Protein AF-A0A7S1CDF0-F1 (afdb_monomer_lite)

Secondary structure (DSSP, 8-state):
-HHHHHHH-HHHHHHHHHHHHHHHHHHHHHHTTSHHHHHHHHHHHHHHHTSTTTHHHHHHHHHHHHHHHHHSGGGS-TTHHHHHHHHHHHHHHTTS----S-S--------HHHHTTHHHHHHHHHH---HHHHHHHHHHHHHHHHHSHHHHHHHHS-S---

Organism: NCBI:txid1486930

Sequence (162 aa):
TMRTLLKADPAVAGAVAHALGPPLVRLWTQLVVLPTVGSGVRDCLAAMAATPTGLPHIASELLPHLTAVMAEPAAHPSGVVAEVLEMARTLVDHSRGDGDGDGDEAPGGVPDAVFALMVPIAELVCSTDDGSSMQSGADTLASFVHVARSQLLALTLPDGSP

Radius of gyration: 16.21 Å; chains: 1; bounding box: 38×34×46 Å

Structure (mmCIF, N/CA/C/O backbone):
data_AF-A0A7S1CDF0-F1
#
_entry.id   AF-A0A7S1CDF0-F1
#
loop_
_atom_site.group_PDB
_atom_site.id
_atom_site.type_symbol
_atom_site.label_atom_id
_atom_site.label_alt_id
_atom_site.label_comp_id
_atom_site.label_asym_id
_atom_site.label_entity_id
_atom_site.label_seq_id
_atom_site.pdbx_PDB_ins_code
_atom_site.Cartn_x
_atom_site.Cartn_y
_atom_site.Cartn_z
_atom_site.occupancy
_atom_site.B_iso_or_equiv
_atom_site.auth_seq_id
_atom_site.auth_comp_id
_atom_site.auth_asym_id
_atom_site.auth_atom_id
_atom_site.pdbx_PDB_model_num
ATOM 1 N N . THR A 1 1 ? 21.790 -9.723 4.661 1.00 80.94 1 THR A N 1
ATOM 2 C CA . THR A 1 1 ? 20.480 -10.357 4.964 1.00 80.94 1 THR A CA 1
ATOM 3 C C . THR A 1 1 ? 19.530 -10.127 3.796 1.00 80.94 1 THR A C 1
ATOM 5 O O . THR A 1 1 ? 19.835 -9.273 2.975 1.00 80.94 1 THR A O 1
ATOM 8 N N . MET A 1 2 ? 18.420 -10.875 3.680 1.00 85.19 2 MET A N 1
ATOM 9 C CA . MET A 1 2 ? 17.497 -10.841 2.521 1.00 85.19 2 MET A CA 1
ATOM 10 C C . MET A 1 2 ? 17.104 -9.420 2.089 1.00 85.19 2 MET A C 1
ATOM 12 O O . MET A 1 2 ? 17.286 -9.067 0.931 1.00 85.19 2 MET A O 1
ATOM 16 N N . ARG A 1 3 ? 16.692 -8.568 3.036 1.00 87.44 3 ARG A N 1
ATOM 17 C CA . ARG A 1 3 ? 16.409 -7.145 2.791 1.00 87.44 3 ARG A CA 1
ATOM 18 C C . ARG A 1 3 ? 17.531 -6.417 2.045 1.00 87.44 3 ARG A C 1
ATOM 20 O O . ARG A 1 3 ? 17.267 -5.681 1.105 1.00 87.44 3 ARG A O 1
ATOM 27 N N . THR A 1 4 ? 18.774 -6.585 2.494 1.00 89.62 4 THR A N 1
ATOM 28 C CA . THR A 1 4 ? 19.937 -5.915 1.895 1.00 89.62 4 THR A CA 1
ATOM 29 C C . THR A 1 4 ? 20.143 -6.358 0.452 1.00 89.62 4 THR A C 1
ATOM 31 O O . THR A 1 4 ? 20.488 -5.528 -0.374 1.00 89.62 4 THR A O 1
ATOM 34 N N . LEU A 1 5 ? 19.909 -7.640 0.153 1.00 89.94 5 LEU A N 1
ATOM 35 C CA . LEU A 1 5 ? 20.034 -8.173 -1.202 1.00 89.94 5 LEU A CA 1
ATOM 36 C C . LEU A 1 5 ? 18.967 -7.578 -2.128 1.00 89.94 5 LEU A C 1
ATOM 38 O O . LEU A 1 5 ? 19.312 -7.057 -3.178 1.00 89.94 5 LEU A O 1
ATOM 42 N N . LEU A 1 6 ? 17.696 -7.593 -1.709 1.00 90.56 6 LEU A N 1
ATOM 43 C CA . LEU A 1 6 ? 16.591 -7.070 -2.523 1.00 90.56 6 LEU A CA 1
ATOM 44 C C . LEU A 1 6 ? 16.725 -5.566 -2.788 1.00 90.56 6 LEU A C 1
ATOM 46 O O . LEU A 1 6 ? 16.428 -5.112 -3.883 1.00 90.56 6 LEU A O 1
ATOM 50 N N . LYS A 1 7 ? 17.204 -4.796 -1.803 1.00 87.56 7 LYS A N 1
A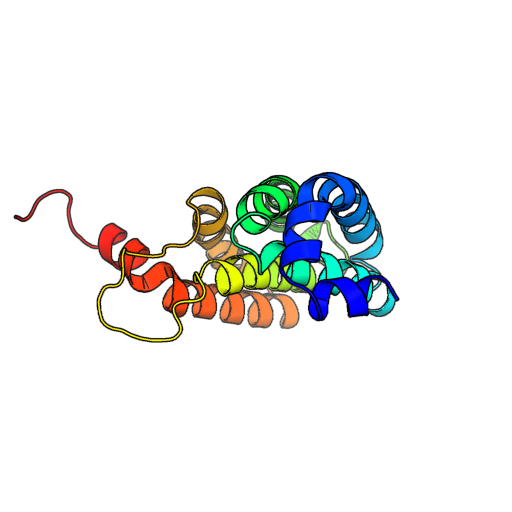TOM 51 C CA . LYS A 1 7 ? 17.464 -3.358 -1.979 1.00 87.56 7 LYS A CA 1
ATOM 52 C C . LYS A 1 7 ? 18.684 -3.069 -2.863 1.00 87.56 7 LYS A C 1
ATOM 54 O O . LYS A 1 7 ? 18.760 -1.987 -3.428 1.00 87.56 7 LYS A O 1
ATOM 59 N N . ALA A 1 8 ? 19.649 -3.985 -2.935 1.00 90.62 8 ALA A N 1
ATOM 60 C CA . ALA A 1 8 ? 20.875 -3.797 -3.711 1.00 90.62 8 ALA A CA 1
ATOM 61 C C . ALA A 1 8 ? 20.744 -4.251 -5.172 1.00 90.62 8 ALA A C 1
ATOM 63 O O . ALA A 1 8 ? 21.491 -3.764 -6.015 1.00 90.62 8 ALA A O 1
ATOM 64 N N . ASP A 1 9 ? 19.830 -5.179 -5.464 1.00 91.44 9 ASP A N 1
ATOM 65 C CA . ASP A 1 9 ? 19.671 -5.773 -6.790 1.00 91.44 9 ASP A CA 1
ATOM 66 C C . ASP A 1 9 ? 18.184 -5.814 -7.204 1.00 91.44 9 ASP A C 1
ATOM 68 O O . ASP A 1 9 ? 17.456 -6.751 -6.844 1.00 91.44 9 ASP A O 1
ATOM 72 N N . PRO A 1 10 ? 17.721 -4.807 -7.975 1.00 88.69 10 PRO A N 1
ATOM 73 C CA . PRO A 1 10 ? 16.352 -4.751 -8.486 1.00 88.69 10 PRO A CA 1
ATOM 74 C C . PRO A 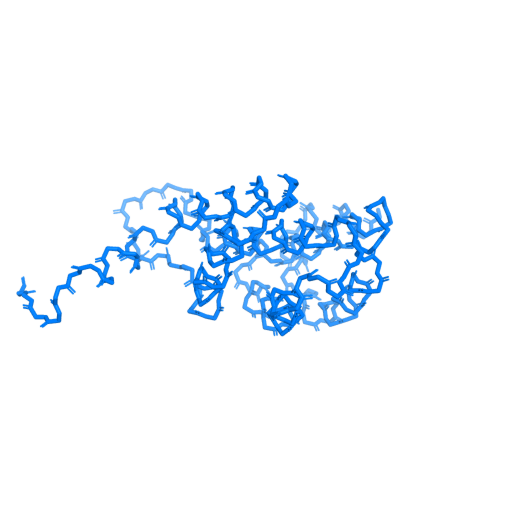1 10 ? 15.995 -5.931 -9.398 1.00 88.69 10 PRO A C 1
ATOM 76 O O . PRO A 1 10 ? 14.847 -6.370 -9.415 1.00 88.69 10 PRO A O 1
ATOM 79 N N . ALA A 1 11 ? 16.961 -6.494 -10.133 1.00 89.94 11 ALA A N 1
ATOM 80 C CA . ALA A 1 11 ? 16.698 -7.638 -11.001 1.00 89.94 11 ALA A CA 1
ATOM 81 C C . ALA A 1 11 ? 16.383 -8.888 -10.169 1.00 89.94 11 ALA A C 1
ATOM 83 O O . ALA A 1 11 ? 15.423 -9.605 -10.459 1.00 89.94 11 ALA A O 1
ATOM 84 N N . VAL A 1 12 ? 17.132 -9.111 -9.083 1.00 92.50 12 VAL A N 1
ATOM 85 C CA . VAL A 1 12 ? 16.817 -10.164 -8.109 1.00 92.50 12 VAL A CA 1
ATOM 86 C C . VAL A 1 12 ? 15.470 -9.898 -7.445 1.00 92.50 12 VAL A C 1
ATOM 88 O O . VAL A 1 12 ? 14.667 -10.824 -7.349 1.00 92.50 12 VAL A O 1
ATOM 91 N N . ALA A 1 13 ? 15.192 -8.661 -7.020 1.00 91.75 13 ALA A N 1
ATOM 92 C CA . ALA A 1 13 ? 13.928 -8.313 -6.375 1.00 91.75 13 ALA A CA 1
ATOM 93 C C . ALA A 1 13 ? 12.712 -8.612 -7.266 1.00 91.75 13 ALA A C 1
ATOM 95 O O . ALA A 1 13 ? 11.758 -9.243 -6.806 1.00 91.75 13 ALA A O 1
ATOM 96 N N . GLY A 1 14 ? 12.780 -8.255 -8.549 1.00 89.25 14 GLY A N 1
ATOM 97 C CA . GLY A 1 14 ? 11.738 -8.573 -9.522 1.00 89.25 14 GLY A CA 1
ATOM 98 C C . GLY A 1 14 ? 11.609 -10.077 -9.773 1.00 89.25 14 GLY A C 1
ATOM 99 O O . GLY A 1 14 ? 10.499 -10.608 -9.776 1.00 89.25 14 GLY A O 1
ATOM 100 N N . ALA A 1 15 ? 12.734 -10.788 -9.910 1.00 91.44 15 ALA A N 1
ATOM 101 C CA . ALA A 1 15 ? 12.747 -12.226 -10.182 1.00 91.44 15 ALA A CA 1
ATOM 102 C C . ALA A 1 15 ? 12.155 -13.065 -9.039 1.00 91.44 15 ALA A C 1
ATOM 104 O O . ALA A 1 15 ? 11.512 -14.087 -9.285 1.00 91.44 15 ALA A O 1
ATOM 105 N N . VAL A 1 16 ? 12.357 -12.651 -7.785 1.00 93.38 16 VAL A N 1
ATOM 106 C CA . VAL A 1 16 ? 11.858 -13.392 -6.617 1.00 93.38 16 VAL A CA 1
ATOM 107 C C . VAL A 1 16 ? 10.481 -12.936 -6.145 1.00 93.38 16 VAL A C 1
ATOM 109 O O . VAL A 1 16 ? 9.910 -13.607 -5.285 1.00 93.38 16 VAL A O 1
ATOM 112 N N . ALA A 1 17 ? 9.926 -11.852 -6.703 1.00 92.19 17 ALA A N 1
ATOM 113 C CA . ALA A 1 17 ? 8.634 -11.299 -6.295 1.00 92.19 17 ALA A CA 1
ATOM 114 C C . ALA A 1 17 ? 7.525 -12.357 -6.298 1.00 92.19 17 ALA A C 1
ATOM 116 O O . ALA A 1 17 ? 6.806 -12.482 -5.315 1.00 92.19 17 ALA A O 1
ATOM 117 N N . HIS A 1 18 ? 7.453 -13.193 -7.337 1.00 92.12 18 HIS A N 1
ATOM 118 C CA . HIS A 1 18 ? 6.457 -14.267 -7.422 1.00 92.12 18 HIS A CA 1
ATOM 119 C C . HIS A 1 18 ? 6.619 -15.367 -6.367 1.00 92.12 18 HIS A C 1
ATOM 121 O O . HIS A 1 18 ? 5.637 -15.917 -5.874 1.00 92.12 18 HIS A O 1
ATOM 127 N N . ALA A 1 19 ? 7.859 -15.714 -6.026 1.00 93.56 19 ALA A N 1
ATOM 128 C CA . ALA A 1 19 ? 8.135 -16.792 -5.082 1.00 93.56 19 ALA A CA 1
ATOM 129 C C . ALA A 1 19 ? 8.013 -16.324 -3.624 1.00 93.56 19 ALA A C 1
ATOM 131 O O . ALA A 1 19 ? 7.555 -17.074 -2.760 1.00 93.56 19 ALA A O 1
ATOM 132 N N . LEU A 1 20 ? 8.447 -15.092 -3.344 1.00 93.62 20 LEU A N 1
ATOM 133 C CA . LEU A 1 20 ? 8.567 -14.554 -1.991 1.00 93.62 20 LEU A CA 1
ATOM 134 C C . LEU A 1 20 ? 7.451 -13.572 -1.626 1.00 93.62 20 LEU A C 1
ATOM 136 O O . LEU A 1 20 ? 7.193 -13.395 -0.440 1.00 93.62 20 LEU A O 1
ATOM 140 N N . GLY A 1 21 ? 6.746 -12.990 -2.595 1.00 92.88 21 GLY A N 1
ATOM 141 C CA . GLY A 1 21 ? 5.630 -12.067 -2.378 1.00 92.88 21 GLY A CA 1
ATOM 142 C C . GLY A 1 21 ? 4.551 -12.650 -1.465 1.00 92.88 21 GLY A C 1
ATOM 143 O O . GLY A 1 21 ? 4.394 -12.150 -0.351 1.00 92.88 21 GLY A O 1
ATOM 144 N N . PRO A 1 22 ? 3.880 -13.755 -1.840 1.00 94.75 22 PRO A N 1
ATOM 145 C CA . PRO A 1 22 ? 2.798 -14.320 -1.037 1.00 94.75 22 PRO A CA 1
ATOM 146 C C . PRO A 1 22 ? 3.196 -14.682 0.409 1.00 94.75 22 PRO A C 1
ATOM 148 O O . PRO A 1 22 ? 2.474 -14.312 1.340 1.00 94.75 22 PRO A O 1
ATOM 151 N N . PRO A 1 23 ? 4.319 -15.387 0.679 1.00 95.00 23 PRO A N 1
ATOM 152 C CA . PRO A 1 23 ? 4.715 -15.660 2.059 1.00 95.00 23 PRO A CA 1
ATOM 153 C C . PRO A 1 23 ? 5.125 -14.400 2.830 1.00 95.00 23 PRO A C 1
ATOM 155 O O . PRO A 1 23 ? 4.837 -14.334 4.025 1.00 95.00 23 PRO A O 1
ATOM 158 N N . LEU A 1 24 ? 5.745 -13.400 2.191 1.00 94.00 24 LEU A N 1
ATOM 159 C CA . LEU A 1 24 ? 6.086 -12.143 2.862 1.00 94.00 24 LEU A CA 1
ATOM 160 C C . LEU A 1 24 ? 4.855 -11.283 3.152 1.00 94.00 24 LEU A C 1
ATOM 162 O O . LEU A 1 24 ? 4.802 -10.684 4.219 1.00 94.00 24 LEU A O 1
ATOM 166 N N . VAL A 1 25 ? 3.850 -11.257 2.275 1.00 93.88 25 VAL A N 1
ATOM 167 C CA . VAL A 1 25 ? 2.574 -10.573 2.538 1.00 93.88 25 VAL A CA 1
ATOM 168 C C . VAL A 1 25 ? 1.878 -11.208 3.737 1.00 93.88 25 VAL A C 1
ATOM 170 O O . VAL A 1 25 ? 1.553 -10.511 4.698 1.00 93.88 25 VAL A O 1
ATOM 173 N N . ARG A 1 26 ? 1.752 -12.543 3.764 1.00 93.44 26 ARG A N 1
ATOM 174 C CA . ARG A 1 26 ? 1.198 -13.248 4.933 1.00 93.44 26 ARG A CA 1
ATOM 175 C C . ARG A 1 26 ? 1.980 -12.940 6.206 1.00 93.44 26 ARG A C 1
ATOM 177 O O . ARG A 1 26 ? 1.380 -12.634 7.231 1.00 93.44 26 ARG A O 1
ATOM 184 N N . LEU A 1 27 ? 3.308 -12.978 6.143 1.00 93.25 27 LEU A N 1
ATOM 185 C CA . LEU A 1 27 ? 4.144 -12.672 7.297 1.00 93.25 27 LEU A CA 1
ATOM 186 C C . LEU A 1 27 ? 3.965 -11.218 7.760 1.00 93.25 27 LEU A C 1
ATOM 188 O O . LEU A 1 27 ? 3.833 -10.972 8.954 1.00 93.25 27 LEU A O 1
ATOM 192 N N . TRP A 1 28 ? 3.918 -10.257 6.837 1.00 93.19 28 TRP A N 1
ATOM 193 C CA . TRP A 1 28 ? 3.703 -8.850 7.167 1.00 93.19 28 TRP A CA 1
ATOM 194 C C . TRP A 1 28 ? 2.337 -8.631 7.817 1.00 93.19 28 TRP A C 1
ATOM 196 O O . TRP A 1 28 ? 2.279 -8.015 8.873 1.00 93.19 28 TRP A O 1
ATOM 206 N N . THR A 1 29 ? 1.257 -9.206 7.278 1.00 90.19 29 THR A N 1
ATOM 207 C CA . THR A 1 29 ? -0.090 -9.072 7.872 1.00 90.19 29 THR A CA 1
ATOM 208 C C . THR A 1 29 ? -0.179 -9.635 9.294 1.00 90.19 29 THR A C 1
ATOM 210 O O . THR A 1 29 ? -0.909 -9.099 10.121 1.00 90.19 29 THR A O 1
ATOM 213 N N . GLN A 1 30 ? 0.604 -10.668 9.620 1.00 90.12 30 GLN A N 1
ATOM 214 C CA . GLN A 1 30 ? 0.700 -11.207 10.983 1.00 90.12 30 GLN A CA 1
ATOM 215 C C . GLN A 1 30 ? 1.527 -10.317 11.921 1.00 90.12 30 GLN A C 1
ATOM 217 O O . GLN A 1 30 ? 1.328 -10.338 13.134 1.00 90.12 30 GLN A O 1
ATOM 222 N N . LEU A 1 31 ? 2.469 -9.552 11.367 1.00 89.31 31 LEU A N 1
ATOM 223 C CA . LEU A 1 31 ? 3.430 -8.740 12.111 1.00 89.31 31 LEU A CA 1
ATOM 224 C C . LEU A 1 31 ? 3.128 -7.240 12.078 1.00 89.31 31 LEU A C 1
ATOM 226 O O . LEU A 1 31 ? 3.848 -6.486 12.723 1.00 89.31 31 LEU A O 1
ATOM 230 N N . VAL A 1 32 ? 2.094 -6.789 11.365 1.00 85.81 32 VAL A N 1
ATOM 231 C CA . VAL A 1 32 ? 1.761 -5.359 11.215 1.00 85.81 32 VAL A CA 1
ATOM 232 C C . VAL A 1 32 ? 1.455 -4.691 12.562 1.00 85.81 32 VAL A C 1
ATOM 234 O O . VAL A 1 32 ? 1.718 -3.511 12.753 1.00 85.81 32 VAL A O 1
ATOM 237 N N . VAL A 1 33 ? 1.002 -5.475 13.544 1.00 85.94 33 VAL A N 1
ATOM 238 C CA . VAL A 1 33 ? 0.795 -5.045 14.938 1.00 85.94 33 VAL A CA 1
ATOM 239 C C . VAL A 1 33 ? 2.102 -4.881 15.733 1.00 85.94 33 VAL A C 1
ATOM 241 O O . VAL A 1 33 ? 2.078 -4.395 16.860 1.00 85.94 33 VAL A O 1
ATOM 244 N N . LEU A 1 34 ? 3.244 -5.305 15.178 1.00 83.19 34 LEU A N 1
ATOM 245 C CA . LEU A 1 34 ? 4.582 -5.264 15.780 1.00 83.19 34 LEU A CA 1
ATOM 246 C C . LEU A 1 34 ? 5.520 -4.396 14.915 1.00 83.19 34 LEU A C 1
ATOM 248 O O . LEU A 1 34 ? 6.312 -4.945 14.140 1.00 83.19 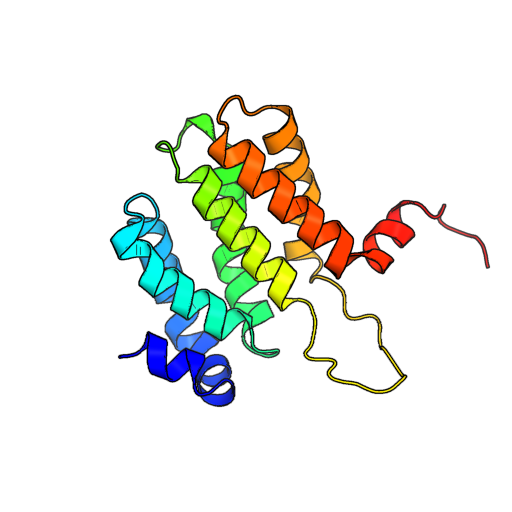34 LEU A O 1
ATOM 252 N N . PRO A 1 35 ? 5.503 -3.055 15.056 1.00 71.75 35 PRO A N 1
ATOM 253 C CA . PRO A 1 35 ? 6.154 -2.129 14.118 1.00 71.75 35 PRO A CA 1
ATOM 254 C C . PRO A 1 35 ? 7.636 -2.433 13.848 1.00 71.75 35 PRO A C 1
ATOM 256 O O . PRO A 1 35 ? 8.102 -2.436 12.708 1.00 71.75 35 PRO A O 1
ATOM 259 N N . THR A 1 36 ? 8.396 -2.778 14.889 1.00 74.06 36 THR A N 1
ATOM 260 C CA . THR A 1 36 ? 9.825 -3.105 14.773 1.00 74.06 36 THR A CA 1
ATOM 261 C C . THR A 1 36 ? 10.083 -4.399 14.005 1.00 74.06 36 THR A C 1
ATOM 263 O O . THR A 1 36 ? 11.035 -4.457 13.228 1.00 74.06 36 THR A O 1
ATOM 266 N N . VAL A 1 37 ? 9.241 -5.420 14.174 1.00 73.75 37 VAL A N 1
ATOM 267 C CA . VAL A 1 37 ? 9.414 -6.730 13.525 1.00 73.75 37 VAL A CA 1
ATOM 268 C C . VAL A 1 37 ? 8.859 -6.705 12.096 1.00 73.75 37 VAL A C 1
ATOM 270 O O . VAL A 1 37 ? 9.488 -7.235 11.179 1.00 73.75 37 VAL A O 1
ATOM 273 N N . GLY A 1 38 ? 7.728 -6.025 11.885 1.00 79.69 38 GLY A N 1
ATOM 274 C CA . GLY A 1 38 ? 7.090 -5.869 10.578 1.00 79.69 38 GLY A CA 1
ATOM 275 C C . GLY A 1 38 ? 7.900 -5.024 9.589 1.00 79.69 38 GLY A C 1
ATOM 276 O O . GLY A 1 38 ? 7.853 -5.289 8.386 1.00 79.69 38 GLY A O 1
ATOM 277 N N . SER A 1 39 ? 8.711 -4.074 10.077 1.00 84.25 39 SER A N 1
ATOM 278 C CA . SER A 1 39 ? 9.496 -3.153 9.235 1.00 84.25 39 SER A CA 1
ATOM 279 C C . SER A 1 39 ? 10.427 -3.855 8.237 1.00 84.25 39 SER A C 1
ATOM 281 O O . SER A 1 39 ? 10.515 -3.452 7.079 1.00 84.25 39 SER A O 1
ATOM 283 N N . GLY A 1 40 ? 11.085 -4.946 8.643 1.00 88.00 40 GLY A N 1
ATOM 284 C CA . GLY A 1 40 ? 11.994 -5.692 7.769 1.00 88.00 40 GLY A CA 1
ATOM 285 C C . GLY A 1 40 ? 11.274 -6.435 6.642 1.00 88.00 40 GLY A C 1
ATOM 286 O O . GLY A 1 40 ? 11.822 -6.569 5.549 1.00 88.00 40 GLY A O 1
ATOM 287 N N . VAL A 1 41 ? 10.045 -6.890 6.895 1.00 91.75 41 VAL A N 1
ATOM 288 C CA . VAL A 1 41 ? 9.198 -7.546 5.889 1.00 91.75 41 VAL A CA 1
ATOM 289 C C . VAL A 1 41 ? 8.623 -6.504 4.935 1.00 91.75 41 VAL A C 1
ATOM 291 O O . VAL A 1 41 ? 8.717 -6.685 3.722 1.00 91.75 41 VAL A O 1
ATOM 294 N N . ARG A 1 42 ? 8.139 -5.373 5.471 1.00 92.00 42 ARG A N 1
ATOM 295 C CA . ARG A 1 42 ? 7.703 -4.208 4.688 1.00 92.00 42 ARG A CA 1
ATOM 296 C C . ARG A 1 42 ? 8.800 -3.733 3.741 1.00 92.00 42 ARG A C 1
ATOM 298 O O . ARG A 1 42 ? 8.549 -3.570 2.558 1.00 92.00 42 ARG A O 1
ATOM 305 N N . ASP A 1 43 ? 10.030 -3.606 4.236 1.00 92.62 43 ASP A N 1
ATOM 306 C CA . ASP A 1 43 ? 11.200 -3.235 3.434 1.00 92.62 43 ASP A CA 1
ATOM 307 C C . ASP A 1 43 ? 11.456 -4.189 2.253 1.00 92.62 43 ASP A C 1
ATOM 309 O O . ASP A 1 43 ? 11.911 -3.754 1.197 1.00 92.62 43 ASP A O 1
ATOM 313 N N . CYS A 1 44 ? 11.221 -5.493 2.435 1.00 94.12 44 CYS A N 1
ATOM 314 C CA . CYS A 1 44 ? 11.381 -6.479 1.365 1.00 94.12 44 CYS A CA 1
ATOM 315 C C . CYS A 1 44 ? 10.247 -6.375 0.339 1.00 94.12 44 CYS A C 1
ATOM 317 O O . CYS A 1 44 ? 10.512 -6.426 -0.858 1.00 94.12 44 CYS A O 1
ATOM 319 N N . LEU A 1 45 ? 9.003 -6.213 0.804 1.00 94.88 45 LEU A N 1
ATOM 320 C CA . LEU A 1 45 ? 7.836 -6.002 -0.056 1.00 94.88 45 LEU A CA 1
ATOM 321 C C . LEU A 1 45 ? 7.983 -4.720 -0.883 1.00 94.88 45 LEU A C 1
ATOM 323 O O . LEU A 1 45 ? 7.782 -4.767 -2.091 1.00 94.88 45 LEU A O 1
ATOM 327 N N . ALA A 1 46 ? 8.428 -3.626 -0.259 1.00 93.88 46 ALA A N 1
ATOM 328 C CA . ALA A 1 46 ? 8.725 -2.360 -0.923 1.00 93.88 46 ALA A CA 1
ATOM 329 C C . ALA A 1 46 ? 9.798 -2.527 -2.007 1.00 93.88 46 ALA A C 1
ATOM 331 O O . ALA A 1 46 ? 9.594 -2.120 -3.142 1.00 93.88 46 ALA A O 1
ATOM 332 N N . ALA A 1 47 ? 10.908 -3.209 -1.698 1.00 93.81 47 ALA A N 1
ATOM 333 C CA . ALA A 1 47 ? 11.969 -3.454 -2.676 1.00 93.81 47 ALA A CA 1
ATOM 334 C C . ALA A 1 47 ? 11.493 -4.282 -3.885 1.00 93.81 47 ALA A C 1
ATOM 336 O O . ALA A 1 47 ? 11.922 -4.030 -5.004 1.00 93.81 47 ALA A O 1
ATOM 337 N N . MET A 1 48 ? 10.596 -5.254 -3.682 1.00 94.25 48 MET A N 1
ATOM 338 C CA . MET A 1 48 ? 9.996 -6.010 -4.789 1.00 94.25 48 MET A CA 1
ATOM 339 C C . MET A 1 48 ? 8.997 -5.153 -5.579 1.00 94.25 48 MET A C 1
ATOM 341 O O . MET A 1 48 ? 9.007 -5.186 -6.809 1.00 94.25 48 MET A O 1
ATOM 345 N N . ALA A 1 49 ? 8.173 -4.360 -4.888 1.00 92.50 49 ALA A N 1
ATOM 346 C CA . ALA A 1 49 ? 7.215 -3.441 -5.499 1.00 92.50 49 ALA A CA 1
ATOM 347 C C . ALA A 1 49 ? 7.887 -2.302 -6.280 1.00 92.50 49 ALA A C 1
ATOM 349 O O . ALA A 1 49 ? 7.298 -1.803 -7.224 1.00 92.50 49 ALA A O 1
ATOM 350 N N . ALA A 1 50 ? 9.127 -1.937 -5.952 1.00 91.69 50 ALA A N 1
ATOM 351 C CA . ALA A 1 50 ? 9.909 -0.946 -6.689 1.00 91.69 50 ALA A CA 1
ATOM 352 C C . ALA A 1 50 ? 10.324 -1.401 -8.100 1.00 91.69 50 ALA A C 1
ATOM 354 O O . ALA A 1 50 ? 10.917 -0.630 -8.843 1.00 91.69 50 ALA A O 1
ATOM 355 N N . THR A 1 51 ? 10.060 -2.656 -8.476 1.00 89.62 51 THR A N 1
ATOM 356 C CA . THR A 1 51 ? 10.443 -3.193 -9.787 1.00 89.62 51 THR A CA 1
ATOM 357 C C . THR A 1 51 ? 9.235 -3.255 -10.724 1.00 89.62 51 THR A C 1
ATOM 359 O O . THR A 1 51 ? 8.151 -3.648 -10.280 1.00 89.62 51 THR A O 1
ATOM 362 N N . PRO A 1 52 ? 9.399 -2.992 -12.036 1.00 85.06 52 PRO A N 1
ATOM 363 C CA . PRO A 1 52 ? 8.290 -3.053 -12.992 1.00 85.06 52 PRO A CA 1
ATOM 364 C C . PRO A 1 52 ? 7.575 -4.412 -13.030 1.00 85.06 52 PRO A C 1
ATOM 366 O O . PRO A 1 52 ? 6.364 -4.484 -13.219 1.00 85.06 52 PRO A O 1
ATOM 369 N N . THR A 1 53 ? 8.314 -5.506 -12.829 1.00 86.00 53 THR A N 1
ATOM 370 C CA . THR A 1 53 ? 7.757 -6.867 -12.809 1.00 86.00 53 THR A CA 1
ATOM 371 C C . THR A 1 53 ? 7.166 -7.250 -11.455 1.00 86.00 53 THR A C 1
ATOM 373 O O . THR A 1 53 ? 6.292 -8.110 -11.391 1.00 86.00 53 THR A O 1
ATOM 376 N N . GLY A 1 54 ? 7.653 -6.653 -10.366 1.00 90.12 54 GLY A N 1
ATOM 377 C CA . GLY A 1 54 ? 7.220 -6.977 -9.013 1.00 90.12 54 GLY A CA 1
ATOM 378 C C . GLY A 1 54 ? 5.993 -6.187 -8.569 1.00 90.12 54 GLY A C 1
ATOM 379 O O . GLY A 1 54 ? 5.136 -6.770 -7.909 1.00 90.12 54 GLY A O 1
ATOM 380 N N . LEU A 1 55 ? 5.853 -4.914 -8.966 1.00 91.06 55 LEU A N 1
ATOM 381 C CA . LEU A 1 55 ? 4.735 -4.060 -8.547 1.00 91.06 55 LEU A CA 1
ATOM 382 C C . LEU A 1 55 ? 3.359 -4.698 -8.779 1.00 91.06 55 LEU A C 1
ATOM 384 O O . LEU A 1 55 ? 2.606 -4.792 -7.808 1.00 91.06 55 LEU A O 1
ATOM 388 N N . PRO A 1 56 ? 3.006 -5.182 -9.990 1.00 89.94 56 PRO A N 1
ATOM 389 C CA . PRO A 1 56 ? 1.663 -5.705 -10.231 1.00 89.94 56 PRO A CA 1
ATOM 390 C C . PRO A 1 56 ? 1.370 -6.926 -9.358 1.00 89.94 56 PRO A C 1
ATOM 392 O O . PRO A 1 56 ? 0.267 -7.076 -8.834 1.00 89.94 56 PRO A O 1
ATOM 395 N N . HIS A 1 57 ? 2.379 -7.777 -9.156 1.00 91.19 57 HIS A N 1
ATOM 396 C CA . HIS A 1 57 ? 2.241 -8.967 -8.335 1.00 91.19 57 HIS A CA 1
ATOM 397 C C . HIS A 1 57 ? 2.093 -8.613 -6.851 1.00 91.19 57 HIS A C 1
ATOM 399 O O . HIS A 1 57 ? 1.129 -9.031 -6.213 1.00 91.19 57 HIS A O 1
ATOM 405 N N . ILE A 1 58 ? 2.990 -7.788 -6.307 1.00 94.50 58 ILE A N 1
ATOM 406 C CA . ILE A 1 58 ? 2.945 -7.384 -4.898 1.00 94.50 58 ILE A CA 1
ATOM 407 C C . ILE A 1 58 ? 1.668 -6.596 -4.584 1.00 94.50 58 ILE A C 1
ATOM 409 O O . ILE A 1 58 ? 1.039 -6.851 -3.557 1.00 94.50 58 ILE A O 1
ATOM 413 N N . ALA A 1 59 ? 1.235 -5.708 -5.481 1.00 93.81 59 ALA A N 1
ATOM 414 C CA . ALA A 1 59 ? -0.037 -5.008 -5.350 1.00 93.81 59 ALA A CA 1
ATOM 415 C C . ALA A 1 59 ? -1.217 -5.991 -5.312 1.00 93.81 59 ALA A C 1
ATOM 417 O O . ALA A 1 59 ? -2.053 -5.888 -4.419 1.00 93.81 59 ALA A O 1
ATOM 418 N N . SER A 1 60 ? -1.266 -6.979 -6.216 1.00 93.75 60 SER A N 1
ATOM 419 C CA . SER A 1 60 ? -2.361 -7.962 -6.248 1.00 93.75 60 SER A CA 1
ATOM 420 C C . SER A 1 60 ? -2.495 -8.772 -4.952 1.00 93.75 60 SER A C 1
ATOM 422 O O . SER A 1 60 ? -3.609 -9.078 -4.534 1.00 93.75 60 SER A O 1
ATOM 424 N N . GLU A 1 61 ? -1.375 -9.061 -4.287 1.00 94.62 61 GLU A N 1
ATOM 425 C CA . GLU A 1 61 ? -1.350 -9.796 -3.020 1.00 94.62 61 GLU A CA 1
ATOM 426 C C . GLU A 1 61 ? -1.697 -8.896 -1.823 1.00 94.62 61 GLU A C 1
ATOM 428 O O . GLU A 1 61 ? -2.383 -9.327 -0.899 1.00 94.62 61 GLU A O 1
ATOM 433 N N . LEU A 1 62 ? -1.235 -7.640 -1.814 1.00 95.06 62 LEU A N 1
ATOM 434 C CA . LEU A 1 62 ? -1.461 -6.715 -0.699 1.00 95.06 62 LEU A CA 1
ATOM 435 C C . LEU A 1 62 ? -2.863 -6.113 -0.694 1.00 95.06 62 LEU A C 1
ATOM 437 O O . LEU A 1 62 ? -3.438 -5.944 0.381 1.00 95.06 62 LEU A O 1
ATOM 441 N N . LEU A 1 63 ? -3.413 -5.785 -1.865 1.00 95.19 63 LEU A N 1
ATOM 442 C CA . LEU A 1 63 ? -4.651 -5.016 -1.990 1.00 95.19 63 LEU A CA 1
ATOM 443 C C . LEU A 1 63 ? -5.812 -5.567 -1.149 1.00 95.19 63 LEU A C 1
ATOM 445 O O . LEU A 1 63 ? -6.367 -4.775 -0.389 1.00 95.19 63 LEU A O 1
ATOM 449 N N . PRO A 1 64 ? -6.133 -6.879 -1.168 1.00 94.81 64 PRO A N 1
ATOM 450 C CA . PRO A 1 64 ? -7.212 -7.426 -0.344 1.00 94.81 64 PRO A CA 1
ATOM 451 C C . PRO A 1 64 ? -7.033 -7.152 1.155 1.00 94.81 64 PRO A C 1
ATOM 453 O O . PRO A 1 64 ? -8.005 -6.903 1.869 1.00 94.81 64 PRO A O 1
ATOM 456 N N . HIS A 1 65 ? -5.789 -7.172 1.638 1.00 93.44 65 HIS A N 1
ATOM 457 C CA . HIS A 1 65 ? -5.468 -6.906 3.037 1.00 93.44 65 HIS A CA 1
ATOM 458 C C . HIS A 1 65 ? -5.573 -5.420 3.374 1.00 93.44 65 HIS A C 1
ATOM 460 O O . HIS A 1 65 ? -6.137 -5.075 4.411 1.00 93.44 65 HIS A O 1
ATOM 466 N N . LEU A 1 66 ? -5.076 -4.545 2.493 1.00 94.88 66 LEU A N 1
ATOM 467 C CA . LEU A 1 66 ? -5.186 -3.098 2.674 1.00 94.88 66 LEU A CA 1
ATOM 468 C C . LEU A 1 66 ? -6.662 -2.680 2.715 1.00 94.88 66 LEU A C 1
ATOM 470 O O . LEU A 1 66 ? -7.084 -1.984 3.636 1.00 94.88 66 LEU A O 1
ATOM 474 N N . THR A 1 67 ? -7.466 -3.164 1.763 1.00 94.06 67 THR A N 1
ATOM 475 C CA . THR A 1 67 ? -8.901 -2.857 1.699 1.00 94.06 67 THR A CA 1
ATOM 476 C C . THR A 1 67 ? -9.662 -3.382 2.909 1.00 94.06 67 THR A C 1
ATOM 478 O O . THR A 1 67 ? -10.530 -2.683 3.417 1.00 94.06 67 THR A O 1
ATOM 481 N N . ALA A 1 68 ? -9.327 -4.579 3.405 1.00 93.25 68 ALA A N 1
ATOM 482 C CA . ALA A 1 68 ? -9.984 -5.144 4.582 1.00 93.25 68 ALA A CA 1
ATOM 483 C C . ALA A 1 68 ? -9.735 -4.293 5.838 1.00 93.25 68 ALA A C 1
ATOM 485 O O . ALA A 1 68 ? -10.672 -4.018 6.580 1.00 93.25 68 ALA A O 1
ATOM 486 N N . VAL A 1 69 ? -8.498 -3.822 6.039 1.00 92.50 69 VAL A N 1
ATOM 487 C CA . VAL A 1 69 ? -8.163 -2.961 7.185 1.00 92.50 69 VAL A CA 1
ATOM 488 C C . VAL A 1 69 ? -8.842 -1.596 7.092 1.00 92.50 69 VAL A C 1
ATOM 490 O O . VAL A 1 69 ? -9.327 -1.080 8.096 1.00 92.50 69 VAL A O 1
ATOM 493 N N . MET A 1 70 ? -8.906 -1.014 5.892 1.00 92.19 70 MET A N 1
ATOM 494 C CA . MET A 1 70 ? -9.567 0.277 5.674 1.00 92.19 70 MET A CA 1
ATOM 495 C C . MET A 1 70 ? -11.096 0.206 5.770 1.00 92.19 70 MET A C 1
ATOM 497 O O . MET A 1 70 ? -11.717 1.219 6.071 1.00 92.19 70 MET A O 1
ATOM 501 N N . ALA A 1 71 ? -11.704 -0.961 5.540 1.00 92.94 71 ALA A N 1
ATOM 502 C CA . ALA A 1 71 ? -13.149 -1.146 5.671 1.00 92.94 71 ALA A CA 1
ATOM 503 C C . ALA A 1 71 ? -13.617 -1.154 7.137 1.00 92.94 71 ALA A C 1
ATOM 505 O O . ALA A 1 71 ? -14.716 -0.691 7.436 1.00 92.94 71 ALA A O 1
ATOM 506 N N . GLU A 1 72 ? -12.786 -1.657 8.054 1.00 92.62 72 GLU A N 1
ATOM 507 C CA . GLU A 1 72 ? -13.105 -1.755 9.483 1.00 92.62 72 GLU A CA 1
ATOM 508 C C . GLU A 1 72 ? -11.966 -1.198 10.362 1.00 92.62 72 GLU A C 1
ATOM 510 O O . GLU A 1 72 ? -11.424 -1.908 11.211 1.00 92.62 72 GLU A O 1
ATOM 515 N N . PRO A 1 73 ? -11.592 0.089 10.226 1.00 91.38 73 PRO A N 1
ATOM 516 C CA . PRO A 1 73 ? -10.403 0.646 10.880 1.00 91.38 73 PRO A CA 1
ATOM 517 C C . PRO A 1 73 ? -10.463 0.546 12.412 1.00 91.38 73 PRO A C 1
ATOM 519 O O . PRO A 1 73 ? -9.447 0.308 13.063 1.00 91.38 73 PRO A O 1
ATOM 522 N N . ALA A 1 74 ? -11.664 0.650 12.992 1.00 90.94 74 ALA A N 1
ATOM 523 C CA . ALA A 1 74 ? -11.895 0.528 14.431 1.00 90.94 74 ALA A CA 1
ATOM 524 C C . ALA A 1 74 ? -11.735 -0.907 14.976 1.00 90.94 74 ALA A C 1
ATOM 526 O O . ALA A 1 74 ? -11.620 -1.085 16.188 1.00 90.94 74 ALA A O 1
ATOM 527 N N . ALA A 1 75 ? -11.726 -1.931 14.113 1.00 92.06 75 ALA A N 1
ATOM 528 C CA . ALA A 1 75 ? -11.515 -3.324 14.511 1.00 92.06 75 ALA A CA 1
ATOM 529 C C . ALA A 1 75 ? -10.029 -3.662 14.729 1.00 92.06 75 ALA A C 1
ATOM 531 O O . ALA A 1 75 ? -9.701 -4.742 15.230 1.00 92.06 75 ALA A O 1
ATOM 532 N N . HIS A 1 76 ? -9.122 -2.751 14.367 1.00 90.69 76 HIS A N 1
ATOM 533 C CA . HIS A 1 76 ? -7.686 -2.981 14.413 1.00 90.69 76 HIS A CA 1
ATOM 534 C C . HIS A 1 76 ? -7.007 -2.272 15.594 1.00 90.69 76 HIS A C 1
ATOM 536 O O . HIS A 1 76 ? -7.444 -1.207 16.032 1.00 90.69 76 HIS A O 1
ATOM 542 N N . PRO A 1 77 ? -5.904 -2.836 16.122 1.00 89.56 77 PRO A N 1
ATOM 543 C CA . PRO A 1 77 ? -5.077 -2.152 17.107 1.00 89.56 77 PRO A CA 1
ATOM 544 C C . PRO A 1 77 ? -4.550 -0.802 16.603 1.00 89.56 77 PRO A C 1
ATOM 546 O O . PRO A 1 77 ? -4.297 -0.623 15.409 1.00 89.56 77 PRO A O 1
ATOM 549 N N . SER A 1 78 ? -4.308 0.120 17.539 1.00 86.81 78 SER A N 1
ATOM 550 C CA . SER A 1 78 ? -3.684 1.415 17.241 1.00 86.81 78 SER A CA 1
ATOM 551 C C . SER A 1 78 ? -2.373 1.233 16.464 1.00 86.81 78 SER A C 1
ATOM 553 O O . SER A 1 78 ? -1.585 0.327 16.747 1.00 86.81 78 SER A O 1
ATOM 555 N N . GLY A 1 79 ? -2.166 2.081 15.455 1.00 88.50 79 GLY A N 1
ATOM 556 C CA . GLY A 1 79 ? -0.995 2.060 14.577 1.00 88.50 79 GLY A CA 1
ATOM 557 C C . GLY A 1 79 ? -1.098 1.124 13.368 1.00 88.50 79 GLY A C 1
ATOM 558 O O . GLY A 1 79 ? -0.421 1.373 12.376 1.00 88.50 79 GLY A O 1
ATOM 559 N N . VAL A 1 80 ? -1.970 0.105 13.379 1.00 91.88 80 VAL A N 1
ATOM 560 C CA . VAL A 1 80 ? -2.123 -0.810 12.226 1.00 91.88 80 VAL A CA 1
ATOM 561 C C . VAL A 1 80 ? -2.645 -0.078 10.998 1.00 91.88 80 VAL A C 1
ATOM 563 O O . VAL A 1 80 ? -2.124 -0.268 9.904 1.00 91.88 80 VAL A O 1
ATOM 566 N N . VAL A 1 81 ? -3.656 0.771 11.180 1.00 94.12 81 VAL A N 1
ATOM 567 C CA . VAL A 1 81 ? -4.246 1.557 10.091 1.00 94.12 81 VAL A CA 1
ATOM 568 C C . VAL A 1 81 ? -3.196 2.479 9.465 1.00 94.12 81 VAL A C 1
ATOM 570 O O . VAL A 1 81 ? -3.051 2.493 8.246 1.00 94.12 81 VAL A O 1
ATOM 573 N N . ALA A 1 82 ? -2.395 3.168 10.284 1.00 93.38 82 ALA A N 1
ATOM 574 C CA . ALA A 1 82 ? -1.283 3.987 9.804 1.00 93.38 82 ALA A CA 1
ATOM 575 C C . ALA A 1 82 ? -0.248 3.159 9.015 1.00 93.38 82 ALA A C 1
ATOM 577 O O . ALA A 1 82 ? 0.130 3.544 7.915 1.00 93.38 82 ALA A O 1
ATOM 578 N N . GLU A 1 83 ? 0.152 1.980 9.504 1.00 92.94 83 GLU A N 1
ATOM 579 C CA . GLU A 1 83 ? 1.081 1.091 8.783 1.00 92.94 83 GLU A CA 1
ATOM 580 C C . GLU A 1 83 ? 0.511 0.562 7.455 1.00 92.94 83 GLU A C 1
ATOM 582 O O . GLU A 1 83 ? 1.244 0.413 6.474 1.00 92.94 83 GLU A O 1
ATOM 587 N N . VAL A 1 84 ? -0.796 0.295 7.395 1.00 94.06 84 VAL A N 1
ATOM 588 C CA . VAL A 1 84 ? -1.492 -0.064 6.151 1.00 94.06 84 VAL A CA 1
ATOM 589 C C . VAL A 1 84 ? -1.487 1.096 5.159 1.00 94.06 84 VAL A C 1
ATOM 591 O O . VAL A 1 84 ? -1.240 0.874 3.974 1.00 94.06 84 VAL A O 1
ATOM 594 N N . LEU A 1 85 ? -1.700 2.325 5.629 1.00 95.88 85 LEU A N 1
ATOM 595 C CA . LEU A 1 85 ? -1.634 3.526 4.798 1.00 95.88 85 LEU A CA 1
ATOM 596 C C . LEU A 1 85 ? -0.216 3.762 4.262 1.00 95.88 85 LEU A C 1
ATOM 598 O O . LEU A 1 85 ? -0.053 3.992 3.069 1.00 95.88 85 LEU A O 1
ATOM 602 N N . GLU A 1 86 ? 0.820 3.585 5.084 1.00 94.62 86 GLU A N 1
ATOM 603 C CA . GLU A 1 86 ? 2.219 3.649 4.629 1.00 94.62 86 GLU A CA 1
ATOM 604 C C . GLU A 1 86 ? 2.543 2.583 3.567 1.00 94.62 86 GLU A C 1
ATOM 606 O O . GLU A 1 86 ? 3.272 2.841 2.603 1.00 94.62 86 GLU A O 1
ATOM 611 N N . MET A 1 87 ? 1.984 1.375 3.697 1.00 95.25 87 MET A N 1
ATOM 612 C CA . MET A 1 87 ? 2.120 0.347 2.663 1.00 95.25 87 MET A CA 1
ATOM 613 C C . MET A 1 87 ? 1.376 0.734 1.377 1.00 95.25 87 MET A C 1
ATOM 615 O O . MET A 1 87 ? 1.919 0.562 0.287 1.00 95.25 87 MET A O 1
ATOM 619 N N . ALA A 1 88 ? 0.165 1.289 1.479 1.00 96.06 88 ALA A N 1
ATOM 620 C CA . ALA A 1 88 ? -0.572 1.789 0.320 1.00 96.06 88 ALA A CA 1
ATOM 621 C C . ALA A 1 88 ? 0.219 2.893 -0.397 1.00 96.06 88 ALA A C 1
ATOM 623 O O . ALA A 1 88 ? 0.426 2.810 -1.605 1.00 96.06 88 ALA A O 1
ATOM 624 N N . ARG A 1 89 ? 0.758 3.861 0.353 1.00 95.62 89 ARG A N 1
ATOM 625 C CA . ARG A 1 89 ? 1.662 4.894 -0.164 1.00 95.62 89 ARG A CA 1
ATOM 626 C C . ARG A 1 89 ? 2.864 4.299 -0.885 1.00 95.62 89 ARG A C 1
ATOM 628 O O . ARG A 1 89 ? 3.183 4.744 -1.978 1.00 95.62 89 ARG A O 1
ATOM 635 N N . THR A 1 90 ? 3.492 3.273 -0.314 1.00 94.12 90 THR A N 1
ATOM 636 C CA . THR A 1 90 ? 4.628 2.581 -0.941 1.00 94.12 90 THR A CA 1
ATOM 637 C C . THR A 1 90 ? 4.264 2.048 -2.332 1.00 94.12 90 THR A C 1
ATOM 639 O O . THR A 1 90 ? 5.047 2.193 -3.269 1.00 94.12 90 THR A O 1
ATOM 642 N N . LEU A 1 91 ? 3.068 1.469 -2.501 1.00 94.62 91 LEU A N 1
ATOM 643 C CA . LEU A 1 91 ? 2.593 1.011 -3.813 1.00 94.62 91 LEU A CA 1
ATOM 644 C C . LEU A 1 91 ? 2.382 2.174 -4.791 1.00 94.62 91 LEU A C 1
ATOM 646 O O . LEU A 1 91 ? 2.710 2.050 -5.970 1.00 94.62 91 LEU A O 1
ATOM 650 N N . VAL A 1 92 ? 1.855 3.302 -4.310 1.00 94.06 92 VAL A N 1
ATOM 651 C CA . VAL A 1 92 ? 1.644 4.509 -5.124 1.00 94.06 92 VAL A CA 1
ATOM 652 C C . VAL A 1 92 ? 2.978 5.106 -5.563 1.00 94.06 92 VAL A C 1
ATOM 654 O O . VAL A 1 92 ? 3.186 5.312 -6.755 1.00 94.06 92 VAL A O 1
ATOM 657 N N . ASP A 1 93 ? 3.911 5.315 -4.635 1.00 91.81 93 ASP A N 1
ATOM 658 C CA . ASP A 1 93 ? 5.222 5.908 -4.912 1.00 91.81 93 ASP A CA 1
ATOM 659 C C . ASP A 1 93 ? 6.022 5.068 -5.924 1.00 91.81 93 ASP A C 1
ATOM 661 O O . ASP A 1 93 ? 6.638 5.623 -6.833 1.00 91.81 93 ASP A O 1
ATOM 665 N N . HIS A 1 94 ? 5.949 3.736 -5.832 1.00 90.44 94 HIS A N 1
ATOM 666 C CA . HIS A 1 94 ? 6.602 2.815 -6.772 1.00 90.44 94 HIS A CA 1
ATOM 667 C C . HIS A 1 94 ? 5.844 2.593 -8.087 1.00 90.44 94 HIS A C 1
ATOM 669 O O . HIS A 1 94 ? 6.348 1.911 -8.974 1.00 90.44 94 HIS A O 1
ATOM 675 N N . SER A 1 95 ? 4.654 3.178 -8.248 1.00 85.44 95 SER A N 1
ATOM 676 C CA . SER A 1 95 ? 3.942 3.165 -9.531 1.00 85.44 95 SER A CA 1
ATOM 677 C C . SER A 1 95 ? 4.516 4.155 -10.545 1.00 85.44 95 SER A C 1
ATOM 679 O O . SER A 1 95 ? 4.197 4.076 -11.731 1.00 85.44 95 SER A O 1
ATOM 681 N N . ARG A 1 96 ? 5.389 5.070 -10.109 1.00 72.38 96 ARG A N 1
ATOM 682 C CA . ARG A 1 96 ? 6.250 5.820 -11.022 1.00 72.38 96 ARG A CA 1
ATOM 683 C C . ARG A 1 96 ? 7.237 4.833 -11.629 1.00 72.38 96 ARG A C 1
ATOM 685 O O . ARG A 1 96 ? 8.139 4.380 -10.935 1.00 72.38 96 ARG A O 1
ATOM 692 N N . GLY A 1 97 ? 7.072 4.482 -12.902 1.00 56.50 97 GLY A N 1
ATOM 693 C CA . GLY A 1 97 ? 8.168 3.840 -13.627 1.00 56.50 97 GLY A CA 1
ATOM 694 C C . GLY A 1 97 ? 9.423 4.709 -13.497 1.00 56.50 97 GLY A C 1
ATOM 695 O O . GLY A 1 97 ? 9.297 5.934 -13.495 1.00 56.50 97 GLY A O 1
ATOM 696 N N . ASP A 1 98 ? 10.597 4.090 -13.351 1.00 45.69 98 ASP A N 1
ATOM 697 C CA . ASP A 1 98 ? 11.905 4.758 -13.292 1.00 45.69 98 ASP A CA 1
ATOM 698 C C . ASP A 1 98 ? 12.183 5.525 -14.604 1.00 45.69 98 ASP A C 1
ATOM 700 O O . ASP A 1 98 ? 12.930 5.084 -15.474 1.00 45.69 98 ASP A O 1
ATOM 704 N N . GLY A 1 99 ? 11.525 6.667 -14.783 1.00 45.97 99 GLY A N 1
ATOM 705 C CA . GLY A 1 99 ? 11.754 7.626 -15.854 1.00 45.97 99 GLY A CA 1
ATOM 706 C C . GLY A 1 99 ? 12.831 8.609 -15.427 1.00 45.97 99 GLY A C 1
ATOM 707 O O . GLY A 1 99 ? 12.549 9.780 -15.185 1.00 45.97 99 GLY A O 1
ATOM 708 N N . ASP A 1 100 ? 14.062 8.124 -15.291 1.00 41.78 100 ASP A N 1
ATOM 709 C CA . ASP A 1 100 ? 15.232 8.986 -15.163 1.00 41.78 100 ASP A CA 1
ATOM 710 C C . ASP A 1 100 ? 15.561 9.544 -16.563 1.00 41.78 100 ASP A C 1
ATOM 712 O O . ASP A 1 100 ? 16.325 8.963 -17.327 1.00 41.78 100 ASP A O 1
ATOM 716 N N . GLY A 1 101 ? 14.939 10.673 -16.914 1.00 47.81 101 GLY A N 1
ATOM 717 C CA . GLY A 1 101 ? 15.366 11.536 -18.016 1.00 47.81 101 GLY A CA 1
ATOM 718 C C . GLY A 1 101 ? 14.849 11.206 -19.424 1.00 47.81 101 GLY A C 1
ATOM 719 O O . GLY A 1 101 ? 14.846 10.072 -19.883 1.00 47.81 101 GLY A O 1
ATOM 720 N N . ASP A 1 102 ? 14.539 12.291 -20.134 1.00 37.66 102 ASP A N 1
ATOM 721 C CA . ASP A 1 1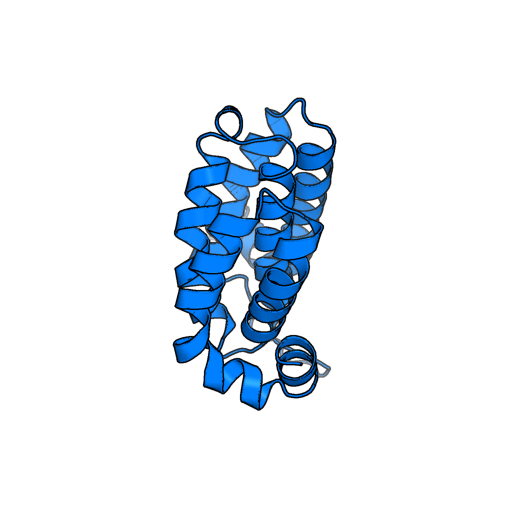02 ? 14.321 12.402 -21.582 1.00 37.66 102 ASP A CA 1
ATOM 722 C C . ASP A 1 102 ? 12.892 12.144 -22.103 1.00 37.66 102 ASP A C 1
ATOM 724 O O . ASP A 1 102 ? 12.550 11.116 -22.673 1.00 37.66 102 ASP A O 1
ATOM 728 N N . GLY A 1 103 ? 12.053 13.174 -21.958 1.00 42.88 103 GLY A N 1
ATOM 729 C CA . GLY A 1 103 ? 11.395 13.791 -23.116 1.00 42.88 103 GLY A CA 1
ATOM 730 C C . GLY A 1 103 ? 10.239 13.074 -23.816 1.00 42.88 103 GLY A C 1
ATOM 731 O O . GLY A 1 103 ? 9.624 13.712 -24.666 1.00 42.88 103 GLY A O 1
ATOM 732 N N . ASP A 1 104 ? 9.901 11.832 -23.475 1.00 42.00 104 ASP A N 1
ATOM 733 C CA . ASP A 1 104 ? 8.784 11.116 -24.110 1.00 42.00 104 ASP A CA 1
ATOM 734 C C . ASP A 1 104 ? 8.075 10.198 -23.093 1.00 42.00 104 ASP A C 1
ATOM 736 O O . ASP A 1 104 ? 8.176 8.971 -23.109 1.00 42.00 104 ASP A O 1
ATOM 740 N N . GLU A 1 105 ? 7.395 10.815 -22.120 1.00 43.44 105 GLU A N 1
ATOM 741 C CA . GLU A 1 105 ? 6.589 10.107 -21.122 1.00 43.44 105 GLU A CA 1
ATOM 742 C C . GLU A 1 105 ? 5.348 9.486 -21.790 1.00 43.44 105 GLU A C 1
ATOM 744 O O . GLU A 1 105 ? 4.339 10.153 -22.029 1.00 43.44 105 GLU A O 1
ATOM 749 N N . ALA A 1 106 ? 5.366 8.170 -22.020 1.00 42.62 106 ALA A N 1
ATOM 750 C CA . ALA A 1 106 ? 4.120 7.409 -21.947 1.00 42.62 106 ALA A CA 1
ATOM 751 C C . ALA A 1 106 ? 3.512 7.661 -20.552 1.00 42.62 106 ALA A C 1
ATOM 753 O O . ALA A 1 106 ? 4.273 7.674 -19.582 1.00 42.62 106 ALA A O 1
ATOM 754 N N . PRO A 1 107 ? 2.190 7.877 -20.404 1.00 46.06 107 PRO A N 1
ATOM 755 C CA . PRO A 1 107 ? 1.614 8.265 -19.123 1.00 46.06 107 PRO A CA 1
ATOM 756 C C . PRO A 1 107 ? 1.714 7.088 -18.147 1.00 46.06 107 PRO A C 1
ATOM 758 O O . PRO A 1 107 ? 0.832 6.235 -18.080 1.00 46.06 107 PRO A O 1
ATOM 761 N N . GLY A 1 108 ? 2.821 7.022 -17.409 1.00 57.12 108 GLY A N 1
ATOM 762 C CA . GLY A 1 108 ? 2.998 6.130 -16.277 1.00 57.12 108 GLY A CA 1
ATOM 763 C C . GLY A 1 108 ? 1.999 6.542 -15.207 1.00 57.12 108 GLY A C 1
ATOM 764 O O . GLY A 1 108 ? 2.135 7.599 -14.597 1.00 57.12 108 GLY A O 1
ATOM 765 N N . GLY A 1 109 ? 0.945 5.749 -15.054 1.00 73.50 109 GLY A N 1
ATOM 766 C CA . GLY A 1 109 ? -0.097 5.944 -14.056 1.00 73.50 109 GLY A CA 1
ATOM 767 C C . GLY A 1 109 ? 0.005 4.911 -12.944 1.00 73.50 109 GLY A C 1
ATOM 768 O O . GLY A 1 109 ? 0.666 3.881 -13.073 1.00 73.50 109 GLY A O 1
ATOM 769 N N . VAL A 1 110 ? -0.703 5.173 -11.854 1.00 85.56 110 VAL A N 1
ATOM 770 C CA . VAL A 1 110 ? -0.917 4.176 -10.810 1.00 85.56 110 VAL A CA 1
ATOM 771 C C . VAL A 1 110 ? -1.789 3.055 -11.384 1.00 85.56 110 VAL A C 1
ATOM 773 O O . VAL A 1 110 ? -2.812 3.367 -11.996 1.00 85.56 110 VAL A O 1
ATOM 776 N N . PRO A 1 111 ? -1.450 1.763 -11.203 1.00 88.62 111 PRO A N 1
ATOM 777 C CA . PRO A 1 111 ? -2.323 0.672 -11.625 1.00 88.62 111 PRO A CA 1
ATOM 778 C C . PRO A 1 111 ? -3.744 0.866 -11.085 1.00 88.62 111 PRO A C 1
ATOM 780 O O . PRO A 1 111 ? -3.894 1.175 -9.904 1.00 88.62 111 PRO A O 1
ATOM 783 N N . ASP A 1 112 ? -4.779 0.647 -11.902 1.00 88.50 112 ASP A N 1
ATOM 784 C CA . ASP A 1 112 ? -6.179 0.950 -11.542 1.00 88.50 112 ASP A CA 1
ATOM 785 C C . ASP A 1 112 ? -6.597 0.371 -10.183 1.00 88.50 112 ASP A C 1
ATOM 787 O O . ASP A 1 112 ? -7.290 1.018 -9.402 1.00 88.50 112 ASP A O 1
ATOM 791 N N . ALA A 1 113 ? -6.126 -0.835 -9.865 1.00 88.81 113 ALA A N 1
ATOM 792 C CA . ALA A 1 113 ? -6.416 -1.495 -8.598 1.00 88.81 113 ALA A CA 1
ATOM 793 C C . ALA A 1 113 ? -5.790 -0.775 -7.383 1.00 88.81 113 ALA A C 1
ATOM 795 O O . ALA A 1 113 ? -6.391 -0.743 -6.313 1.00 88.81 113 ALA A O 1
ATOM 796 N N . VAL A 1 114 ? -4.608 -0.170 -7.549 1.00 92.69 114 VAL A N 1
ATOM 797 C CA . VAL A 1 114 ? -3.976 0.688 -6.532 1.00 92.69 114 VAL A CA 1
ATOM 798 C C . VAL A 1 114 ? -4.642 2.066 -6.524 1.00 92.69 114 VAL A C 1
ATOM 800 O O . VAL A 1 114 ? -4.907 2.603 -5.453 1.00 92.69 114 VAL A O 1
ATOM 803 N N . PHE A 1 115 ? -4.998 2.611 -7.691 1.00 92.19 115 PHE A N 1
ATOM 804 C CA . PHE A 1 115 ? -5.718 3.881 -7.813 1.00 92.19 115 PHE A CA 1
ATOM 805 C C . PHE A 1 115 ? -7.086 3.855 -7.118 1.00 92.19 115 PHE A C 1
ATOM 807 O O . PHE A 1 115 ? -7.474 4.825 -6.467 1.00 92.19 115 PHE A O 1
ATOM 814 N N . ALA A 1 116 ? -7.774 2.712 -7.148 1.00 92.38 116 ALA A N 1
ATOM 815 C CA . ALA A 1 116 ? -9.035 2.494 -6.445 1.00 92.38 116 ALA A CA 1
ATOM 816 C C . ALA A 1 116 ? -8.938 2.662 -4.914 1.00 92.38 116 ALA A C 1
ATOM 818 O O . ALA A 1 116 ? -9.963 2.885 -4.272 1.00 92.38 116 ALA A O 1
ATOM 819 N N . LEU A 1 117 ? -7.737 2.607 -4.317 1.00 95.00 117 LEU A N 1
ATOM 820 C CA . LEU A 1 117 ? -7.548 2.865 -2.884 1.00 95.00 117 LEU A CA 1
ATOM 821 C C . LEU A 1 117 ? -7.743 4.336 -2.501 1.00 95.00 117 LEU A C 1
ATOM 823 O O . LEU A 1 117 ? -7.960 4.636 -1.331 1.00 95.00 117 LEU A O 1
ATOM 827 N N . MET A 1 118 ? -7.672 5.266 -3.454 1.00 94.38 118 MET A N 1
ATOM 828 C CA . MET A 1 118 ? -7.734 6.696 -3.155 1.00 94.38 118 MET A CA 1
ATOM 829 C C . MET A 1 118 ? -9.028 7.090 -2.427 1.00 94.38 118 MET A C 1
ATOM 831 O O . MET A 1 118 ? -8.979 7.842 -1.456 1.00 94.38 118 MET A O 1
ATOM 835 N N . VAL A 1 119 ? -10.177 6.575 -2.877 1.00 93.12 119 VAL A N 1
ATOM 836 C CA . VAL A 1 119 ? -11.488 6.877 -2.278 1.00 93.12 119 VAL A CA 1
ATOM 837 C C . VAL A 1 119 ? -11.590 6.378 -0.831 1.00 93.12 119 VAL A C 1
ATOM 839 O O . VAL A 1 119 ? -11.815 7.218 0.039 1.00 93.12 119 VAL A O 1
ATOM 842 N N . PRO A 1 120 ? -11.368 5.084 -0.517 1.00 94.44 120 PRO A N 1
ATOM 843 C CA . PRO A 1 120 ? -11.445 4.616 0.866 1.00 94.44 120 PRO A CA 1
ATOM 844 C C . PRO A 1 120 ? -10.410 5.291 1.777 1.00 94.44 120 PRO A C 1
ATOM 846 O O . PRO A 1 120 ? -10.696 5.523 2.947 1.00 94.44 120 PRO A O 1
ATOM 849 N N . ILE A 1 121 ? -9.236 5.676 1.260 1.00 96.62 121 ILE A N 1
ATOM 850 C CA . ILE A 1 121 ? -8.252 6.449 2.035 1.00 96.62 121 ILE A CA 1
ATOM 851 C C . ILE A 1 121 ? -8.778 7.854 2.348 1.00 96.62 121 ILE A C 1
ATOM 853 O O . ILE A 1 121 ? -8.647 8.312 3.482 1.00 96.62 121 ILE A O 1
ATOM 857 N N . ALA A 1 122 ? -9.388 8.543 1.380 1.00 95.25 122 ALA A N 1
ATOM 858 C CA . ALA A 1 122 ? -9.987 9.856 1.609 1.00 95.25 122 ALA A CA 1
ATOM 859 C C . ALA A 1 122 ? -11.134 9.789 2.628 1.00 95.25 122 ALA A C 1
ATOM 861 O O . ALA A 1 122 ? -11.179 10.597 3.555 1.00 95.25 122 ALA A O 1
ATOM 862 N N . GLU A 1 123 ? -12.015 8.795 2.507 1.00 94.50 123 GLU A N 1
ATOM 863 C CA . GLU A 1 123 ? -13.100 8.561 3.466 1.00 94.50 123 GLU A CA 1
ATOM 864 C C . GLU A 1 123 ? -12.564 8.280 4.873 1.00 94.50 123 GLU A C 1
ATOM 866 O O . GLU A 1 123 ? -13.054 8.854 5.850 1.00 94.50 123 GLU A O 1
ATOM 871 N N . LE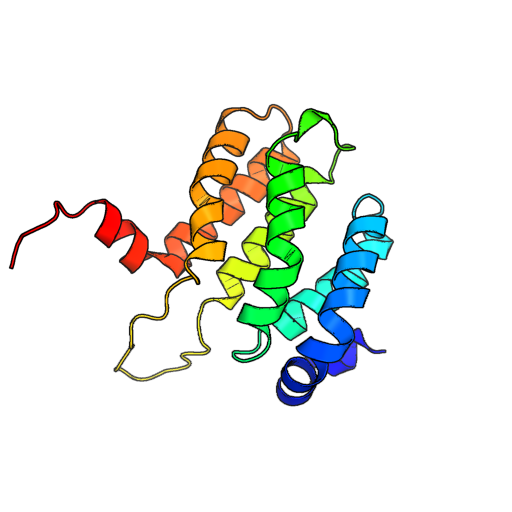U A 1 124 ? -11.520 7.456 4.983 1.00 94.69 124 LEU A N 1
ATOM 872 C CA . LEU A 1 124 ? -10.861 7.151 6.248 1.00 94.69 124 LEU A CA 1
ATOM 873 C C . LEU A 1 124 ? -10.249 8.405 6.884 1.00 94.69 124 LEU A C 1
ATOM 875 O O . LEU A 1 124 ? -10.465 8.656 8.066 1.00 94.69 124 LEU A O 1
ATOM 879 N N . VAL A 1 125 ? -9.522 9.221 6.116 1.00 95.19 125 VAL A N 1
ATOM 880 C CA . VAL A 1 125 ? -8.912 10.468 6.615 1.00 95.19 125 VAL A CA 1
ATOM 881 C C . VAL A 1 125 ? -9.976 11.449 7.105 1.00 95.19 125 VAL A C 1
ATOM 883 O O . VAL A 1 125 ? -9.778 12.105 8.124 1.00 95.19 125 VAL A O 1
ATOM 886 N N . CYS A 1 126 ? -11.117 11.536 6.417 1.00 94.19 126 CYS A N 1
ATOM 887 C CA . CYS A 1 126 ? -12.221 12.407 6.818 1.00 94.19 126 CYS A CA 1
ATOM 888 C C . CYS A 1 126 ? -13.007 11.909 8.041 1.00 94.19 126 CYS A C 1
ATOM 890 O O . CYS A 1 126 ? -13.755 12.695 8.621 1.00 94.19 126 CYS A O 1
ATOM 892 N N . SER A 1 127 ? -12.882 10.632 8.413 1.00 92.56 127 SER A N 1
ATOM 893 C CA . SER A 1 127 ? -13.677 10.004 9.480 1.00 92.56 127 SER A CA 1
ATOM 894 C C . SER A 1 127 ? -12.869 9.556 10.701 1.00 92.56 127 SER A C 1
ATOM 896 O O . SER A 1 127 ? -13.462 9.248 11.734 1.00 92.56 127 SER A O 1
ATOM 898 N N . THR A 1 128 ? -11.539 9.513 10.610 1.00 92.62 128 THR A N 1
ATOM 899 C CA . THR A 1 128 ? -10.665 9.064 11.700 1.00 92.62 128 THR A CA 1
ATOM 900 C C . THR A 1 128 ? -10.360 10.170 12.713 1.00 92.62 128 THR A C 1
ATOM 902 O O . THR A 1 128 ? -10.006 11.289 12.346 1.00 92.62 128 THR A O 1
ATOM 905 N N . ASP A 1 129 ? -10.391 9.814 13.998 1.00 91.81 129 ASP A N 1
ATOM 906 C CA . ASP A 1 129 ? -9.893 10.647 15.103 1.00 91.81 129 ASP A CA 1
ATOM 907 C C . ASP A 1 129 ? -8.435 10.305 15.491 1.00 91.81 129 ASP A C 1
ATOM 909 O O . ASP A 1 129 ? -7.824 10.973 16.329 1.00 91.81 129 ASP A O 1
ATOM 913 N N . ASP A 1 130 ? -7.852 9.255 14.898 1.00 92.50 130 ASP A N 1
ATOM 914 C CA . ASP A 1 130 ? -6.468 8.842 15.147 1.00 92.50 130 ASP A CA 1
ATOM 915 C C . ASP A 1 130 ? -5.487 9.705 14.338 1.00 92.50 130 ASP A C 1
ATOM 917 O O . ASP A 1 130 ? -5.427 9.627 13.107 1.00 92.50 130 ASP A O 1
ATOM 921 N N . GLY A 1 131 ? -4.693 10.519 15.039 1.00 92.12 131 GLY A N 1
ATOM 922 C CA . GLY A 1 131 ? -3.772 11.472 14.414 1.00 92.12 131 GLY A CA 1
ATOM 923 C C . GLY A 1 131 ? -2.689 10.822 13.545 1.00 92.12 131 GLY A C 1
ATOM 924 O O . GLY A 1 131 ? -2.302 11.394 12.528 1.00 92.12 131 GLY A O 1
ATOM 925 N N . SER A 1 132 ? -2.223 9.619 13.896 1.00 92.44 132 SER A N 1
ATOM 926 C CA . SER A 1 132 ? -1.243 8.883 13.086 1.00 92.44 132 SER A CA 1
ATOM 927 C C . SER A 1 132 ? -1.842 8.419 11.760 1.00 92.44 132 SER A C 1
ATOM 929 O O . SER A 1 132 ? -1.233 8.609 10.712 1.00 92.44 132 SER A O 1
ATOM 931 N N . SER A 1 133 ? -3.058 7.875 11.789 1.00 94.12 133 SER A N 1
ATOM 932 C CA . SER A 1 133 ? -3.789 7.453 10.592 1.00 94.12 133 SER A CA 1
ATOM 933 C C . SER A 1 133 ? -4.153 8.646 9.710 1.00 94.12 133 SER A C 1
ATOM 935 O O . SER A 1 133 ? -4.023 8.567 8.491 1.00 94.12 133 SER A O 1
ATOM 937 N N . MET A 1 134 ? -4.543 9.774 10.313 1.00 95.81 134 MET A N 1
ATOM 938 C CA . MET A 1 134 ? -4.799 11.017 9.584 1.00 95.81 134 MET A CA 1
ATOM 939 C C . MET A 1 134 ? -3.546 11.502 8.843 1.00 95.81 134 MET A C 1
ATOM 941 O O . MET A 1 134 ? -3.626 11.814 7.657 1.00 95.81 134 MET A O 1
ATOM 945 N N . GLN A 1 135 ? -2.386 11.517 9.511 1.00 96.31 135 GLN A N 1
ATOM 946 C CA . GLN A 1 135 ? -1.119 11.932 8.905 1.00 96.31 135 GLN A CA 1
ATOM 947 C C . GLN A 1 135 ? -0.690 10.987 7.773 1.00 96.31 135 GLN A C 1
ATOM 949 O O . GLN A 1 135 ? -0.476 11.446 6.652 1.00 96.31 135 GLN A O 1
ATOM 954 N N . SER A 1 136 ? -0.617 9.675 8.028 1.00 95.81 136 SER A N 1
ATOM 955 C CA . SER A 1 136 ? -0.225 8.698 7.000 1.00 95.81 136 SER A CA 1
ATOM 956 C C . SER A 1 136 ? -1.205 8.682 5.825 1.00 95.81 136 SER A C 1
ATOM 958 O O . SER A 1 136 ? -0.794 8.560 4.671 1.00 95.81 136 SER A O 1
ATOM 960 N N . GLY A 1 137 ? -2.502 8.862 6.078 1.00 96.75 137 GLY A N 1
ATOM 961 C CA . GLY A 1 137 ? -3.512 8.953 5.027 1.00 96.75 137 GLY A CA 1
ATOM 962 C C . GLY A 1 137 ? -3.369 10.222 4.188 1.00 96.75 137 GLY A C 1
ATOM 963 O O . GLY A 1 137 ? -3.386 10.141 2.961 1.00 96.75 137 GLY A O 1
ATOM 964 N N . ALA A 1 138 ? -3.142 11.378 4.818 1.00 97.12 138 ALA A N 1
ATOM 965 C CA . ALA A 1 138 ? -2.879 12.631 4.112 1.00 97.12 138 ALA A CA 1
ATOM 966 C C . ALA A 1 138 ? -1.617 12.544 3.239 1.00 97.12 138 ALA A C 1
ATOM 968 O O . ALA A 1 138 ? -1.644 12.949 2.075 1.00 97.12 138 ALA A O 1
ATOM 969 N N . ASP A 1 139 ? -0.541 11.950 3.758 1.00 97.69 139 ASP A N 1
ATOM 970 C CA . ASP A 1 139 ? 0.692 11.731 3.002 1.00 97.69 139 ASP A CA 1
ATOM 971 C C . ASP A 1 139 ? 0.486 10.765 1.824 1.00 97.69 139 ASP A C 1
ATOM 973 O O . ASP A 1 139 ? 1.039 10.965 0.739 1.00 97.69 139 ASP A O 1
ATOM 977 N N . THR A 1 140 ? -0.358 9.745 2.003 1.00 96.62 140 THR A N 1
ATOM 978 C CA . THR A 1 140 ? -0.732 8.813 0.930 1.00 96.62 140 THR A CA 1
ATOM 979 C C . THR A 1 140 ? -1.530 9.517 -0.169 1.00 96.62 140 THR A C 1
ATOM 981 O O . THR A 1 140 ? -1.238 9.351 -1.353 1.00 96.62 140 THR A O 1
ATOM 984 N N . LEU A 1 141 ? -2.506 10.355 0.193 1.00 96.38 141 LEU A N 1
ATOM 985 C CA . LEU A 1 141 ? -3.272 11.157 -0.768 1.00 96.38 141 LEU A CA 1
ATOM 986 C C . LEU A 1 141 ? -2.384 12.168 -1.503 1.00 96.38 141 LEU A C 1
ATOM 988 O O . LEU A 1 141 ? -2.536 12.361 -2.708 1.00 96.38 141 LEU A O 1
ATOM 992 N N . ALA A 1 142 ? -1.420 12.779 -0.812 1.00 95.38 142 ALA A N 1
ATOM 993 C CA . ALA A 1 142 ? -0.437 13.653 -1.442 1.00 95.38 142 ALA A CA 1
ATOM 994 C C . ALA A 1 142 ? 0.418 12.895 -2.473 1.00 95.38 142 ALA A C 1
ATOM 996 O O . ALA A 1 142 ? 0.659 13.410 -3.568 1.00 95.38 142 ALA A O 1
ATOM 997 N N . SER A 1 143 ? 0.818 11.655 -2.165 1.00 93.56 143 SER A N 1
ATOM 998 C CA . SER A 1 143 ? 1.486 10.771 -3.126 1.00 93.56 143 SER A CA 1
ATOM 999 C C . SER A 1 143 ? 0.597 10.485 -4.343 1.00 93.56 143 SER A C 1
ATOM 1001 O O . SER A 1 143 ? 1.054 10.667 -5.471 1.00 93.56 143 SER A O 1
ATOM 1003 N N . PHE A 1 144 ? -0.696 10.184 -4.161 1.00 92.25 144 PHE A N 1
ATOM 1004 C CA . PHE A 1 144 ? -1.638 10.039 -5.283 1.00 92.25 144 PHE A CA 1
ATOM 1005 C C . PHE A 1 144 ? -1.709 11.287 -6.163 1.00 92.25 144 PHE A C 1
ATOM 1007 O O . PHE A 1 144 ? -1.612 11.175 -7.382 1.00 92.25 144 PHE A O 1
ATOM 1014 N N . VAL A 1 145 ? -1.827 12.481 -5.576 1.00 91.00 145 VAL A N 1
ATOM 1015 C CA . VAL A 1 145 ? -1.832 13.744 -6.337 1.00 91.00 145 VAL A CA 1
ATOM 1016 C C . VAL A 1 145 ? -0.541 13.912 -7.134 1.00 91.00 145 VAL A C 1
ATOM 1018 O O . VAL A 1 145 ? -0.558 14.395 -8.268 1.00 91.00 145 VAL A O 1
ATOM 1021 N N . HIS A 1 146 ? 0.584 13.500 -6.553 1.00 89.38 146 HIS A N 1
ATOM 1022 C CA . HIS A 1 146 ? 1.882 13.633 -7.184 1.00 89.38 146 HIS A CA 1
ATOM 1023 C C . HIS A 1 146 ? 2.112 12.601 -8.297 1.00 89.38 146 HIS A C 1
ATOM 1025 O O . HIS A 1 146 ? 2.664 12.974 -9.331 1.00 89.38 146 HIS A O 1
ATOM 1031 N N . VAL A 1 147 ? 1.732 11.334 -8.098 1.00 88.31 147 VAL A N 1
ATOM 1032 C CA . VAL A 1 147 ? 1.974 10.214 -9.028 1.00 88.31 147 VAL A CA 1
ATOM 1033 C C . VAL A 1 147 ? 0.864 10.096 -10.074 1.00 88.31 147 VAL A C 1
ATOM 1035 O O . VAL A 1 147 ? 1.137 10.009 -11.264 1.00 88.31 147 VAL A O 1
ATOM 1038 N N . ALA A 1 148 ? -0.398 10.136 -9.651 1.00 86.56 148 ALA A N 1
ATOM 1039 C CA . ALA A 1 148 ? -1.568 9.860 -10.483 1.00 86.56 148 ALA A CA 1
ATOM 1040 C C . ALA A 1 148 ? -2.189 11.128 -11.093 1.00 86.56 148 ALA A C 1
ATOM 1042 O O . ALA A 1 148 ? -3.378 11.146 -11.410 1.00 86.56 148 ALA A O 1
ATOM 1043 N N . ARG A 1 149 ? -1.416 12.214 -11.256 1.00 85.12 149 ARG A N 1
ATOM 1044 C CA . ARG A 1 149 ? -1.931 13.527 -11.691 1.00 85.12 149 ARG A CA 1
ATOM 1045 C C . ARG A 1 149 ? -2.797 13.435 -12.949 1.00 85.12 149 ARG A C 1
ATOM 1047 O O . ARG A 1 149 ? -3.882 14.005 -12.979 1.00 85.12 149 ARG A O 1
ATOM 1054 N N . SER A 1 150 ? -2.334 12.727 -13.976 1.00 83.25 150 SER A N 1
ATOM 1055 C CA . SER A 1 150 ? -3.060 12.598 -15.246 1.00 83.25 150 SER A CA 1
ATOM 1056 C C . SER A 1 150 ? -4.360 11.803 -15.092 1.00 83.25 150 SER A C 1
ATOM 1058 O O . SER A 1 150 ? -5.378 12.199 -15.651 1.00 83.25 150 SER A O 1
ATOM 1060 N N . GLN A 1 151 ? -4.357 10.737 -14.282 1.00 86.06 151 GLN A N 1
ATOM 1061 C CA . GLN A 1 151 ? -5.566 9.964 -13.964 1.00 86.06 151 GLN A CA 1
ATOM 1062 C C . GLN A 1 151 ? -6.571 10.811 -13.176 1.00 86.06 151 GLN A C 1
ATOM 1064 O O . GLN A 1 151 ? -7.760 10.796 -13.474 1.00 86.06 151 GLN A O 1
ATOM 1069 N N . LEU A 1 152 ? -6.094 11.618 -12.225 1.00 85.50 152 LEU A N 1
ATOM 1070 C CA . LEU A 1 152 ? -6.934 12.544 -11.464 1.00 85.50 152 LEU A CA 1
ATOM 1071 C C . LEU A 1 152 ? -7.553 13.626 -12.347 1.00 85.50 152 LEU A C 1
ATOM 1073 O O . LEU A 1 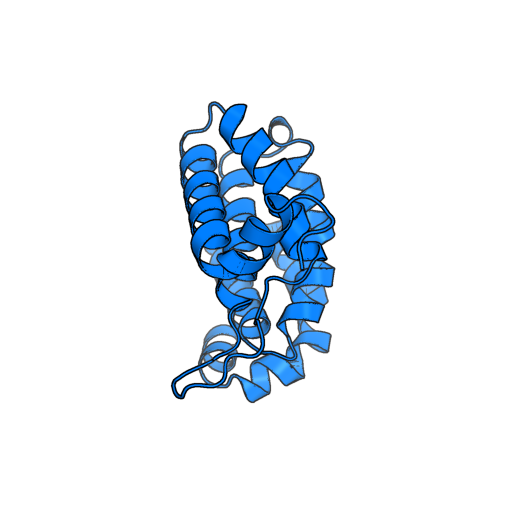152 ? -8.735 13.925 -12.213 1.00 85.50 152 LEU A O 1
ATOM 1077 N N . LEU A 1 153 ? -6.776 14.197 -13.269 1.00 82.81 153 LEU A N 1
ATOM 1078 C CA . LEU A 1 153 ? -7.290 15.175 -14.227 1.00 82.81 153 LEU A CA 1
ATOM 1079 C C . LEU A 1 153 ? -8.338 14.548 -15.151 1.00 82.81 153 LEU A C 1
ATOM 1081 O O . LEU A 1 153 ? -9.364 15.178 -15.401 1.00 82.81 153 LEU A O 1
ATOM 1085 N N . ALA A 1 154 ? -8.133 13.303 -15.588 1.00 83.38 154 ALA A N 1
ATOM 1086 C CA . ALA A 1 154 ? -9.107 12.577 -16.398 1.00 83.38 154 ALA A CA 1
ATOM 1087 C C . ALA A 1 154 ? -10.458 12.398 -15.682 1.00 83.38 154 ALA A C 1
ATOM 1089 O O . ALA A 1 154 ? -11.489 12.517 -16.330 1.00 83.38 154 ALA A O 1
ATOM 1090 N N . LEU A 1 155 ? -10.478 12.221 -14.353 1.00 80.25 155 LEU A N 1
ATOM 1091 C CA . LEU A 1 155 ? -11.728 12.169 -13.574 1.00 80.25 155 LEU A CA 1
ATOM 1092 C C . LEU A 1 155 ? -12.502 13.498 -13.556 1.00 80.25 155 LEU A C 1
ATOM 1094 O O . LEU A 1 155 ? -13.696 13.513 -13.265 1.00 80.25 155 LEU A O 1
ATOM 1098 N N . THR A 1 156 ? -11.824 14.620 -13.804 1.00 73.50 156 THR A N 1
ATOM 1099 C CA . THR A 1 156 ? -12.427 15.965 -13.770 1.00 73.50 156 THR A CA 1
ATOM 1100 C C . THR A 1 156 ? -12.836 16.483 -15.144 1.00 73.50 156 THR A C 1
ATOM 1102 O O . THR A 1 156 ? -13.573 17.467 -15.232 1.00 73.50 156 THR A O 1
ATOM 1105 N N . LEU A 1 157 ? -12.365 15.840 -16.215 1.00 66.75 157 LEU A N 1
ATOM 1106 C CA . LEU A 1 157 ? -12.752 16.189 -17.572 1.00 66.75 157 LEU A CA 1
ATOM 1107 C C . LEU A 1 157 ? -14.108 15.537 -17.874 1.00 66.75 157 LEU A C 1
ATOM 1109 O O . LEU A 1 157 ? -14.251 14.330 -17.690 1.00 66.75 157 LEU A O 1
ATOM 1113 N N . PRO A 1 158 ? -15.120 16.303 -18.314 1.00 55.31 158 PRO A N 1
ATOM 1114 C CA . PRO A 1 158 ? -16.376 15.711 -18.749 1.00 55.31 158 PRO A CA 1
ATOM 1115 C C . PRO A 1 158 ? -16.097 14.784 -19.936 1.00 55.31 158 PRO A C 1
ATOM 1117 O O . PRO A 1 158 ? -15.378 15.178 -20.857 1.00 55.31 158 PRO A O 1
ATOM 1120 N N . ASP A 1 159 ? -16.663 13.574 -19.912 1.00 55.41 159 ASP A N 1
ATOM 1121 C CA . ASP A 1 159 ? -16.611 12.622 -21.025 1.00 55.41 159 ASP A CA 1
ATOM 1122 C C . ASP A 1 159 ? -17.016 13.328 -22.333 1.00 55.41 159 ASP A C 1
ATOM 1124 O O . ASP A 1 159 ? -18.194 13.584 -22.591 1.00 55.41 159 ASP A O 1
ATOM 1128 N N . GLY A 1 160 ? -16.020 13.683 -23.148 1.00 53.38 160 GLY A N 1
ATOM 1129 C CA . GLY A 1 160 ? -16.195 14.402 -24.406 1.00 53.38 160 GLY A CA 1
ATOM 1130 C C . GLY A 1 160 ? -15.810 15.883 -24.354 1.00 53.38 160 GLY A C 1
ATOM 1131 O O . GLY A 1 160 ? -16.654 16.772 -24.243 1.00 53.38 160 GLY A O 1
ATOM 1132 N N . SER A 1 161 ? -14.538 16.176 -24.607 1.00 33.41 161 SER A N 1
ATOM 1133 C CA . SER A 1 161 ? -14.161 17.312 -25.454 1.00 33.41 161 SER A CA 1
ATOM 1134 C C . SER A 1 161 ? -12.863 16.983 -26.202 1.00 33.41 161 SER A C 1
ATOM 1136 O O . SER A 1 161 ? -12.024 16.287 -25.634 1.00 33.41 161 SER A O 1
ATOM 1138 N N . PRO A 1 162 ? -12.779 17.376 -27.487 1.00 49.44 162 PRO A N 1
ATOM 1139 C CA . PRO A 1 162 ? -11.870 16.823 -28.496 1.00 49.44 162 PRO A CA 1
ATOM 1140 C C . PRO A 1 162 ? -10.386 17.110 -28.262 1.00 49.44 162 PRO A C 1
ATOM 1142 O O . PRO A 1 162 ? -10.068 18.172 -27.680 1.00 49.44 162 PRO A O 1
#

pLDDT: mean 86.03, std 14.56, range [33.41, 97.69]

Foldseek 3Di:
DLLVVLQVDLVVLLVCLVVVLQVLLVVLLVCLVPCVVSVSSLSSLLSSCLHPNNLVSNCVNLLVVLVVCLVCVVVDDPRSLLSSLLSLLSSLLSLPDPPPDDDDDPLSARPVSSVVVLVSLVVCLVPDPRPSSVVSSVVSNVSCCVGHVVVVVVVVDPPDDD